Protein AF-A0A7X8DLG1-F1 (afdb_monomer_lite)

Sequence (93 aa):
MAAKNCPETPRQKMIAMLYLVLTAMLALNVSKDILDAFIVVNDTMEQTNVNFTNKIDNSYFMFQAAAEKQDKVVPFYEKALDDHLQKLTTNLE

Secondary structure (DSSP, 8-state):
---------HHHHHHHHHHHHHHHHHHHT--HHHHHHHHHHHHHHHHHHHHHHHHHHHHHHHHHHHHTT-TTTHHHHHHHHHHHHHHHHTT--

Foldseek 3Di:
DDPPCDPQDVVNVVVVVVVVVVVVVVVVPPDVVVVVVVVVVVVVVVVVVVVVVVVLVVVLVVLVVVVVVDVVSVVVSVVSVVVVVVVVVVVVD

Radius of gyration: 28.54 Å; chains: 1; bounding box: 61×36×66 Å

pLDDT: mean 78.44, std 12.24, range [44.19, 93.94]

Structure (mmCIF, N/CA/C/O backbone):
data_AF-A0A7X8DLG1-F1
#
_entry.id   AF-A0A7X8DLG1-F1
#
loop_
_atom_site.group_PDB
_atom_site.id
_atom_site.type_symbol
_atom_site.label_atom_id
_atom_site.label_alt_id
_atom_site.label_comp_id
_atom_site.label_asym_id
_atom_site.label_entity_id
_atom_site.label_seq_id
_atom_site.pdbx_PDB_ins_code
_atom_site.Cartn_x
_atom_site.Cartn_y
_atom_site.Cartn_z
_atom_site.occupancy
_atom_site.B_iso_or_equiv
_atom_site.auth_seq_id
_atom_site.auth_comp_id
_atom_site.auth_asym_id
_atom_site.auth_atom_id
_atom_site.pdbx_PDB_model_num
ATOM 1 N N . MET A 1 1 ? 37.347 27.401 -10.608 1.00 45.66 1 MET A N 1
ATOM 2 C CA . MET A 1 1 ? 37.779 27.049 -11.978 1.00 45.66 1 MET A CA 1
ATOM 3 C C . MET A 1 1 ? 36.557 26.525 -12.706 1.00 45.66 1 MET A C 1
ATOM 5 O O . MET A 1 1 ? 36.047 25.480 -12.330 1.00 45.66 1 MET A O 1
ATOM 9 N N . ALA A 1 2 ? 36.010 27.323 -13.622 1.00 44.19 2 ALA A N 1
ATOM 10 C CA . ALA A 1 2 ? 34.786 26.995 -14.341 1.00 44.19 2 ALA A CA 1
ATOM 11 C C . ALA A 1 2 ? 35.032 25.780 -15.244 1.00 44.19 2 ALA A C 1
ATOM 13 O O . ALA A 1 2 ? 35.959 25.798 -16.057 1.00 44.19 2 ALA A O 1
ATOM 14 N N . ALA A 1 3 ? 34.223 24.732 -15.084 1.00 51.25 3 ALA A N 1
ATOM 15 C CA . ALA A 1 3 ? 34.173 23.621 -16.017 1.00 51.25 3 ALA A CA 1
ATOM 16 C C . ALA A 1 3 ? 33.736 24.180 -17.376 1.00 51.25 3 ALA A C 1
ATOM 18 O O . ALA A 1 3 ? 32.577 24.519 -17.601 1.00 51.25 3 ALA A O 1
ATOM 19 N N . LYS A 1 4 ? 34.718 24.377 -18.253 1.00 57.78 4 LYS A N 1
ATOM 20 C CA . LYS A 1 4 ? 34.526 24.750 -19.647 1.00 57.78 4 LYS A CA 1
ATOM 21 C C . LYS A 1 4 ? 33.617 23.686 -20.266 1.00 57.78 4 LYS A C 1
ATOM 23 O O . LYS A 1 4 ? 34.001 22.521 -20.294 1.00 57.78 4 LYS A O 1
ATOM 28 N N . ASN A 1 5 ? 32.428 24.084 -20.724 1.00 63.12 5 ASN A N 1
ATOM 29 C CA . ASN A 1 5 ? 31.552 23.256 -21.552 1.00 63.12 5 ASN A CA 1
ATOM 30 C C . ASN A 1 5 ? 32.315 22.912 -22.841 1.00 63.12 5 ASN A C 1
ATOM 32 O O . ASN A 1 5 ? 32.276 23.652 -23.824 1.00 63.12 5 ASN A O 1
ATOM 36 N N . CYS A 1 6 ? 33.088 21.828 -22.812 1.00 61.78 6 CYS A N 1
ATOM 37 C CA . CYS A 1 6 ? 33.621 21.225 -24.019 1.00 61.78 6 CYS A CA 1
ATOM 38 C C . CYS A 1 6 ? 32.427 20.640 -24.783 1.00 61.78 6 CYS A C 1
ATOM 40 O O . CYS A 1 6 ? 31.660 19.886 -24.185 1.00 61.78 6 CYS A O 1
ATOM 42 N N . PRO A 1 7 ? 32.226 20.991 -26.064 1.00 65.62 7 PRO A N 1
ATOM 43 C CA . PRO A 1 7 ? 31.155 20.403 -26.852 1.00 65.62 7 PRO A CA 1
ATOM 44 C C . PRO A 1 7 ? 31.338 18.884 -26.874 1.00 65.62 7 PRO A C 1
ATOM 46 O O . PRO A 1 7 ? 32.386 18.394 -27.299 1.00 65.62 7 PRO A O 1
ATOM 49 N N . GLU A 1 8 ? 30.331 18.164 -26.371 1.00 66.56 8 GLU A N 1
ATOM 50 C CA . GLU A 1 8 ? 30.234 16.705 -26.433 1.00 66.56 8 GLU A CA 1
ATOM 51 C C . GLU A 1 8 ? 30.612 16.255 -27.843 1.00 66.56 8 GLU A C 1
ATOM 53 O O . GLU A 1 8 ? 29.982 16.651 -28.833 1.00 66.56 8 GLU A O 1
ATOM 58 N N . THR A 1 9 ? 31.678 15.462 -27.954 1.00 82.81 9 THR A N 1
ATOM 59 C CA . THR A 1 9 ? 32.097 14.973 -29.268 1.00 82.81 9 THR A CA 1
ATOM 60 C C . THR A 1 9 ? 30.953 14.145 -29.867 1.00 82.81 9 THR A C 1
ATOM 62 O O . THR A 1 9 ? 30.249 13.454 -29.124 1.00 82.81 9 THR A O 1
ATOM 65 N N . PRO A 1 10 ? 30.749 14.144 -31.198 1.00 80.31 10 PRO A N 1
ATOM 66 C CA . PRO A 1 10 ? 29.673 13.370 -31.827 1.00 80.31 10 PRO A CA 1
ATOM 67 C C . PRO A 1 10 ? 29.641 11.899 -31.379 1.00 80.31 10 PRO A C 1
ATOM 69 O O . PRO A 1 10 ? 28.576 11.308 -31.224 1.00 80.31 10 PRO A O 1
ATOM 72 N N . ARG A 1 11 ? 30.815 11.338 -31.067 1.00 80.38 11 ARG A N 1
ATOM 73 C CA . ARG A 1 11 ? 30.982 10.007 -30.483 1.00 80.38 11 ARG A CA 1
ATOM 74 C C . ARG A 1 11 ? 30.417 9.881 -29.062 1.00 80.38 11 ARG A C 1
ATOM 76 O O . ARG A 1 11 ? 29.739 8.897 -28.791 1.00 80.38 11 ARG A O 1
ATOM 83 N N . GLN A 1 12 ? 30.674 10.835 -28.165 1.00 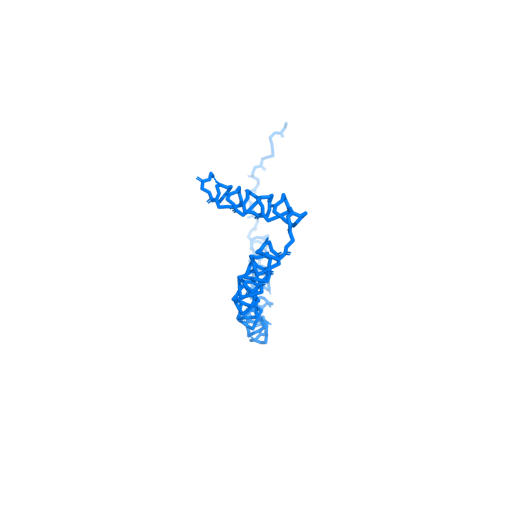81.31 12 GLN A N 1
ATOM 84 C CA . GLN A 1 12 ? 30.092 10.826 -26.814 1.00 81.31 12 GLN A CA 1
ATOM 85 C C . GLN A 1 12 ? 28.568 10.948 -26.869 1.00 81.31 12 GLN A C 1
ATOM 87 O O . GLN A 1 12 ? 27.877 10.173 -26.213 1.00 81.31 12 GLN A O 1
ATOM 92 N N . LYS A 1 13 ? 28.040 11.791 -27.764 1.00 82.06 13 LYS A N 1
ATOM 93 C CA . LYS A 1 13 ? 26.595 11.900 -28.001 1.00 82.06 13 LYS A CA 1
ATOM 94 C C . LYS A 1 13 ? 25.980 10.586 -28.495 1.00 82.06 13 LYS A C 1
ATOM 96 O O . LYS A 1 13 ? 24.907 10.204 -28.035 1.00 82.06 13 LYS A O 1
ATOM 101 N N . MET A 1 14 ? 26.653 9.871 -29.399 1.00 87.31 14 MET A N 1
ATOM 102 C CA . MET A 1 14 ? 26.193 8.553 -29.857 1.00 87.31 14 MET A CA 1
ATOM 103 C C . MET A 1 14 ? 26.221 7.503 -28.744 1.00 87.31 14 MET A C 1
ATOM 105 O O . MET A 1 14 ? 25.272 6.737 -28.608 1.00 87.31 14 MET A O 1
ATOM 109 N N . ILE A 1 15 ? 27.276 7.486 -27.927 1.00 87.62 15 ILE A N 1
ATOM 110 C CA . ILE A 1 15 ? 27.391 6.573 -26.785 1.00 87.62 15 ILE A CA 1
ATOM 111 C C . ILE A 1 15 ? 26.290 6.868 -25.755 1.00 87.62 15 ILE A C 1
ATOM 113 O O . ILE A 1 15 ? 25.611 5.948 -25.307 1.00 87.62 15 ILE A O 1
ATOM 117 N N . ALA A 1 16 ? 26.050 8.142 -25.438 1.00 87.81 16 ALA A N 1
ATOM 118 C CA . ALA A 1 16 ? 24.993 8.563 -24.522 1.00 87.81 16 ALA A CA 1
ATOM 119 C C . ALA A 1 16 ? 23.593 8.186 -25.036 1.00 87.81 16 ALA A C 1
ATOM 121 O O . ALA A 1 16 ? 22.785 7.650 -24.277 1.00 87.81 16 ALA A O 1
ATOM 122 N N . MET A 1 17 ? 23.314 8.388 -26.330 1.00 86.12 17 MET A N 1
ATOM 123 C CA . MET A 1 17 ? 22.041 7.957 -26.919 1.00 86.12 17 MET A CA 1
ATOM 124 C C . MET A 1 17 ? 21.876 6.434 -26.891 1.00 86.12 17 MET A C 1
ATOM 126 O O . MET A 1 17 ? 20.774 5.956 -26.645 1.00 86.12 17 MET A O 1
ATOM 130 N N . LEU A 1 18 ? 22.950 5.663 -27.069 1.00 88.31 18 LEU A N 1
ATOM 131 C CA . LEU A 1 18 ? 22.892 4.203 -26.997 1.00 88.31 18 LEU A CA 1
ATOM 132 C C . LEU A 1 18 ? 22.573 3.705 -25.581 1.00 88.31 18 LEU A C 1
ATOM 134 O O . LEU A 1 18 ? 21.757 2.799 -25.436 1.00 88.31 18 LEU A O 1
ATOM 138 N N . TYR A 1 19 ? 23.140 4.323 -24.541 1.00 90.62 19 TYR A N 1
ATOM 139 C CA . TYR A 1 19 ? 22.774 4.016 -23.153 1.00 90.62 19 TYR A CA 1
ATOM 140 C C . TYR A 1 19 ? 21.311 4.347 -22.850 1.00 90.62 19 TYR A C 1
ATOM 142 O O . TYR A 1 19 ? 20.640 3.558 -22.186 1.00 90.62 19 TYR A O 1
ATOM 150 N N . LEU A 1 20 ? 20.789 5.466 -23.365 1.00 86.44 20 LEU A N 1
ATOM 151 C CA . LEU A 1 20 ? 19.370 5.800 -23.220 1.00 86.44 20 LEU A CA 1
ATOM 152 C C . LEU A 1 20 ? 18.467 4.798 -23.943 1.00 86.44 20 LEU A C 1
ATOM 154 O O . LEU A 1 20 ? 17.479 4.358 -23.366 1.00 86.44 20 LEU A O 1
ATOM 158 N N . VAL A 1 21 ? 18.823 4.382 -25.160 1.00 85.62 21 VAL A N 1
ATOM 159 C CA . VAL A 1 21 ? 18.065 3.369 -25.911 1.00 85.62 21 VAL A CA 1
ATOM 160 C C . VAL A 1 21 ? 18.118 2.011 -25.213 1.00 85.62 21 VAL A C 1
ATOM 162 O O . VAL A 1 21 ? 17.085 1.366 -25.081 1.00 85.62 21 VAL A O 1
ATOM 165 N N . LEU A 1 22 ? 19.281 1.589 -24.713 1.00 87.62 22 LEU A N 1
ATOM 166 C CA . LEU A 1 22 ? 19.427 0.336 -23.968 1.00 87.62 22 LEU A CA 1
ATOM 167 C C . LEU A 1 22 ? 18.607 0.351 -22.670 1.00 87.62 22 LEU A C 1
ATOM 169 O O . LEU A 1 22 ? 17.894 -0.606 -22.381 1.00 87.62 22 LEU A O 1
ATOM 173 N N . THR A 1 23 ? 18.666 1.451 -21.916 1.00 84.88 23 THR A N 1
ATOM 174 C CA . THR A 1 23 ? 17.885 1.628 -20.681 1.00 84.88 23 THR A CA 1
ATOM 175 C C . THR A 1 23 ? 16.389 1.632 -20.987 1.00 84.88 23 THR A C 1
ATOM 177 O O . THR A 1 23 ? 15.619 0.982 -20.288 1.00 84.88 23 THR A O 1
ATOM 180 N N . ALA A 1 24 ? 15.977 2.292 -22.073 1.00 82.75 24 ALA A N 1
ATOM 181 C CA . ALA A 1 24 ? 14.596 2.284 -22.538 1.00 82.75 24 ALA A CA 1
ATOM 182 C C . ALA A 1 24 ? 14.146 0.891 -23.004 1.00 82.75 24 ALA A C 1
ATOM 184 O O . ALA A 1 24 ? 13.033 0.494 -22.691 1.00 82.75 24 ALA A O 1
ATOM 185 N N . MET A 1 25 ? 14.989 0.114 -23.692 1.00 84.44 25 MET A N 1
ATOM 186 C CA . MET A 1 25 ? 14.668 -1.265 -24.084 1.00 84.44 25 MET A CA 1
ATOM 187 C C . MET A 1 25 ? 14.522 -2.196 -22.877 1.00 84.44 25 MET A C 1
ATOM 189 O O . MET A 1 25 ? 13.622 -3.031 -22.868 1.00 84.44 25 MET A O 1
ATOM 193 N N . LEU A 1 26 ? 15.364 -2.042 -21.851 1.00 79.50 26 LEU A N 1
ATOM 194 C CA . LEU A 1 26 ? 15.229 -2.785 -20.594 1.00 79.50 26 LEU A CA 1
ATOM 195 C C . LEU A 1 26 ? 13.972 -2.365 -19.819 1.00 79.50 26 LEU A C 1
ATOM 197 O O . LEU A 1 26 ? 13.275 -3.221 -19.286 1.00 79.50 26 LEU A O 1
ATOM 201 N N . ALA A 1 27 ? 13.639 -1.072 -19.810 1.00 79.50 27 ALA A N 1
ATOM 202 C CA . ALA A 1 27 ? 12.431 -0.547 -19.171 1.00 79.50 27 ALA A CA 1
ATOM 203 C C . ALA A 1 27 ? 11.136 -0.903 -19.928 1.00 79.50 27 ALA A C 1
ATOM 205 O O . ALA A 1 27 ? 10.103 -1.131 -19.309 1.00 79.50 27 ALA A O 1
ATOM 206 N N . LEU A 1 28 ? 11.175 -1.007 -21.260 1.00 78.25 28 LEU A N 1
ATOM 207 C CA . LEU A 1 28 ? 10.063 -1.516 -22.076 1.00 78.25 28 LEU A CA 1
ATOM 208 C C . LEU A 1 28 ? 9.829 -3.016 -21.869 1.00 78.25 28 LEU A C 1
ATOM 210 O O . LEU A 1 28 ? 8.756 -3.517 -22.192 1.00 78.25 28 LEU A O 1
ATOM 214 N N . ASN A 1 29 ? 10.821 -3.721 -21.324 1.00 76.12 29 ASN A N 1
ATOM 215 C CA . ASN A 1 29 ? 10.722 -5.121 -20.931 1.00 76.12 29 ASN A CA 1
ATOM 216 C C . ASN A 1 29 ? 10.304 -5.285 -19.455 1.00 76.12 29 ASN A C 1
ATOM 218 O O . ASN A 1 29 ? 10.550 -6.326 -18.848 1.00 76.12 29 ASN A O 1
ATOM 222 N N . VAL A 1 30 ? 9.679 -4.265 -18.851 1.00 70.31 30 VAL A N 1
ATOM 223 C CA . VAL A 1 30 ? 8.931 -4.451 -17.601 1.00 70.31 30 VAL A CA 1
ATOM 224 C C . VAL A 1 30 ? 7.780 -5.411 -17.905 1.00 70.31 30 VAL A C 1
ATOM 226 O O . VAL A 1 30 ? 6.888 -5.096 -18.695 1.00 70.31 30 VAL A O 1
ATOM 229 N N . SER A 1 31 ? 7.842 -6.611 -17.319 1.00 74.88 31 SER A N 1
ATOM 230 C CA . SER A 1 31 ? 6.827 -7.645 -17.530 1.00 74.88 31 SER A CA 1
ATOM 231 C C . SER A 1 31 ? 5.451 -7.126 -17.118 1.00 74.88 31 SER A C 1
ATOM 233 O O . SER A 1 31 ? 5.328 -6.443 -16.097 1.00 74.88 31 SER A O 1
ATOM 235 N N . LYS A 1 32 ? 4.411 -7.482 -17.881 1.00 76.31 32 LYS A N 1
ATOM 236 C CA . LYS A 1 32 ? 3.008 -7.169 -17.547 1.00 76.31 32 LYS A CA 1
ATOM 237 C C . LYS A 1 32 ? 2.653 -7.611 -16.125 1.00 76.31 32 LYS A C 1
ATOM 239 O O . LYS A 1 32 ? 1.938 -6.897 -15.436 1.00 76.31 32 LYS A O 1
ATOM 244 N N . ASP A 1 33 ? 3.284 -8.686 -15.659 1.00 78.06 33 ASP A N 1
ATOM 245 C CA . ASP A 1 33 ? 3.142 -9.221 -14.304 1.00 78.06 33 ASP A CA 1
ATOM 246 C C . ASP A 1 33 ? 3.429 -8.185 -13.205 1.00 78.06 33 ASP A C 1
ATOM 248 O O . ASP A 1 33 ? 2.814 -8.222 -12.144 1.00 78.06 33 ASP A O 1
ATOM 252 N N . ILE A 1 34 ? 4.352 -7.244 -13.440 1.00 83.38 34 ILE A N 1
ATOM 253 C CA . ILE A 1 34 ? 4.677 -6.193 -12.467 1.00 83.38 34 ILE A CA 1
ATOM 254 C C . ILE A 1 34 ? 3.533 -5.176 -12.388 1.00 83.38 34 ILE A C 1
ATOM 256 O O . ILE A 1 34 ? 3.164 -4.763 -11.292 1.00 83.38 34 ILE A O 1
ATOM 260 N N . LEU A 1 35 ? 2.945 -4.793 -13.526 1.00 84.00 35 LEU A N 1
ATOM 261 C CA . LEU A 1 35 ? 1.788 -3.890 -13.564 1.00 84.00 35 LEU A CA 1
ATOM 262 C C . LEU A 1 35 ? 0.551 -4.548 -12.945 1.00 84.00 35 LEU A C 1
ATOM 264 O O . LEU A 1 35 ? -0.140 -3.915 -12.149 1.00 84.00 35 LEU A O 1
ATOM 268 N N . ASP A 1 36 ? 0.326 -5.825 -13.241 1.00 86.19 36 ASP A N 1
ATOM 269 C CA . ASP A 1 36 ? -0.769 -6.598 -12.658 1.00 86.19 36 ASP A CA 1
ATOM 270 C C . ASP A 1 36 ? -0.595 -6.738 -11.137 1.00 86.19 36 ASP A C 1
ATOM 272 O O . ASP A 1 36 ? -1.549 -6.553 -10.381 1.00 86.19 36 ASP A O 1
ATOM 276 N N . ALA A 1 37 ? 0.634 -6.959 -10.656 1.00 87.56 37 ALA A N 1
ATOM 277 C CA . ALA A 1 37 ? 0.931 -6.9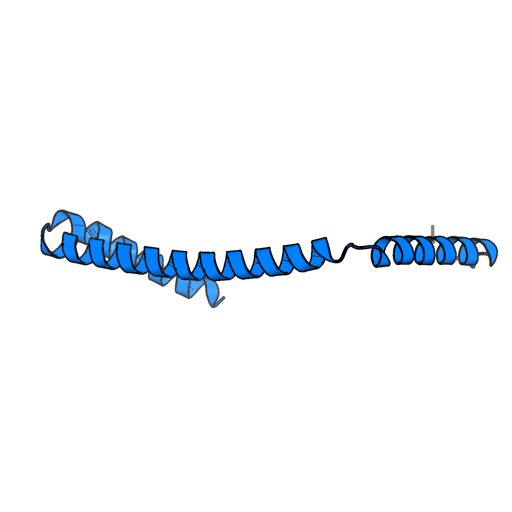74 -9.226 1.00 87.56 37 ALA A CA 1
ATOM 278 C C . ALA A 1 37 ? 0.642 -5.623 -8.551 1.00 87.56 37 ALA A C 1
ATOM 280 O O . ALA A 1 37 ? 0.120 -5.609 -7.439 1.00 87.56 37 ALA A O 1
ATOM 281 N N . PHE A 1 38 ? 0.925 -4.490 -9.202 1.00 88.19 38 PHE A N 1
ATOM 282 C CA . PHE A 1 38 ? 0.581 -3.171 -8.657 1.00 88.19 38 PHE A CA 1
ATOM 283 C C . PHE A 1 38 ? -0.931 -2.953 -8.538 1.00 88.19 38 PHE A C 1
ATOM 285 O O . PHE A 1 38 ? -1.374 -2.383 -7.541 1.00 88.19 38 PHE A O 1
ATOM 292 N N . ILE A 1 39 ? -1.720 -3.432 -9.504 1.00 89.50 39 ILE A N 1
ATOM 293 C CA . ILE A 1 39 ? -3.189 -3.373 -9.442 1.00 89.50 39 ILE A CA 1
ATOM 294 C C . ILE A 1 39 ? -3.695 -4.216 -8.270 1.00 89.50 39 ILE A C 1
ATOM 296 O O . ILE A 1 39 ? -4.435 -3.716 -7.429 1.00 89.50 39 ILE A O 1
ATOM 300 N N . VAL A 1 40 ? -3.216 -5.458 -8.146 1.00 93.00 40 VAL A N 1
ATOM 301 C CA . VAL A 1 40 ? -3.576 -6.334 -7.021 1.00 93.00 40 VAL A CA 1
ATOM 302 C C . VAL A 1 40 ? -3.192 -5.699 -5.685 1.00 93.00 40 VAL A C 1
ATOM 304 O O . VAL A 1 40 ? -3.981 -5.721 -4.745 1.00 93.00 40 VAL A O 1
ATOM 307 N N . VAL A 1 41 ? -2.010 -5.089 -5.581 1.00 93.50 41 VAL A N 1
ATOM 308 C CA . VAL A 1 41 ? -1.602 -4.380 -4.362 1.00 93.50 41 VAL A CA 1
ATOM 309 C C . VAL A 1 41 ? -2.562 -3.232 -4.059 1.00 93.50 41 VAL A C 1
ATOM 311 O O . VAL A 1 41 ? -3.016 -3.131 -2.922 1.00 93.50 41 VAL A O 1
ATOM 314 N N . ASN A 1 42 ? -2.928 -2.410 -5.043 1.00 93.19 42 ASN A N 1
ATOM 315 C CA . ASN A 1 42 ? -3.890 -1.329 -4.835 1.00 93.19 42 ASN A CA 1
ATOM 316 C C . ASN A 1 42 ? -5.245 -1.853 -4.335 1.00 93.19 42 ASN A C 1
ATOM 318 O O . ASN A 1 42 ? -5.743 -1.382 -3.314 1.00 93.19 42 ASN A O 1
ATOM 322 N N . ASP A 1 43 ? -5.787 -2.882 -4.983 1.00 93.94 43 ASP A N 1
ATOM 323 C CA . ASP A 1 43 ? -7.072 -3.477 -4.608 1.00 93.94 43 ASP A CA 1
ATOM 324 C C . ASP A 1 43 ? -7.017 -4.085 -3.201 1.00 93.94 43 ASP A C 1
ATOM 326 O O . ASP A 1 43 ? -7.945 -3.935 -2.405 1.00 93.94 43 ASP A O 1
ATOM 330 N N . THR A 1 44 ? -5.903 -4.733 -2.843 1.00 92.94 44 THR A N 1
ATOM 331 C CA . THR A 1 44 ? -5.713 -5.262 -1.483 1.00 92.94 44 THR A CA 1
ATOM 332 C C . THR A 1 44 ? -5.593 -4.154 -0.441 1.00 92.94 44 THR A C 1
ATOM 334 O O . THR A 1 44 ? -6.071 -4.332 0.679 1.00 92.94 44 THR A O 1
ATOM 337 N N . MET A 1 45 ? -5.006 -3.003 -0.781 1.00 93.31 45 MET A N 1
ATOM 338 C CA . MET A 1 45 ? -4.924 -1.844 0.113 1.00 93.31 45 MET A CA 1
ATOM 339 C C . MET A 1 45 ? -6.292 -1.187 0.293 1.00 93.31 45 MET A C 1
ATOM 341 O O . MET A 1 45 ? -6.671 -0.872 1.420 1.00 93.31 45 MET A O 1
ATOM 345 N N . GLU A 1 46 ? -7.075 -1.054 -0.778 1.00 93.31 46 GLU A N 1
ATOM 346 C CA . GLU A 1 46 ? -8.450 -0.555 -0.709 1.00 93.31 46 GLU A CA 1
ATOM 347 C C . GLU A 1 46 ? -9.336 -1.485 0.132 1.00 93.31 46 GLU A C 1
ATOM 349 O O . GLU A 1 46 ? -9.995 -1.040 1.074 1.00 93.31 46 GLU A O 1
ATOM 354 N N . GLN A 1 47 ? -9.273 -2.798 -0.109 1.00 93.94 47 GLN A N 1
ATOM 355 C CA . GLN A 1 47 ? -9.963 -3.786 0.723 1.00 93.94 47 GLN A CA 1
ATOM 356 C C . GLN A 1 47 ? -9.478 -3.755 2.172 1.00 93.94 47 GLN A C 1
ATOM 358 O O . GLN A 1 47 ? -10.281 -3.918 3.092 1.00 93.94 47 GLN A O 1
ATOM 363 N N . THR A 1 48 ? -8.180 -3.552 2.407 1.00 92.44 48 THR A N 1
ATOM 364 C CA . THR A 1 48 ? -7.636 -3.427 3.763 1.00 92.44 48 THR A CA 1
ATOM 365 C C . THR A 1 48 ? -8.218 -2.206 4.456 1.00 92.44 48 THR A C 1
ATOM 367 O O . THR A 1 48 ? -8.672 -2.346 5.587 1.00 92.44 48 THR A O 1
ATOM 370 N N . ASN A 1 49 ? -8.301 -1.057 3.784 1.00 90.44 49 ASN A N 1
ATOM 371 C CA . ASN A 1 49 ? -8.921 0.149 4.334 1.00 90.44 49 ASN A CA 1
ATOM 372 C C . ASN A 1 49 ? -10.390 -0.086 4.698 1.00 90.44 49 ASN A C 1
ATOM 374 O O . ASN A 1 49 ? -10.779 0.191 5.829 1.00 90.44 49 ASN A O 1
ATOM 378 N N . VAL A 1 50 ? -11.184 -0.682 3.802 1.00 92.19 50 VAL A N 1
ATOM 379 C CA . VAL A 1 50 ? -12.594 -1.014 4.080 1.00 92.19 50 VAL A CA 1
ATOM 380 C C . VAL A 1 50 ? -12.718 -1.955 5.280 1.00 92.19 50 VAL A C 1
ATOM 382 O O . VAL A 1 50 ? -13.515 -1.722 6.189 1.00 92.19 50 VAL A O 1
ATOM 385 N N . ASN A 1 51 ? -11.902 -3.010 5.328 1.00 92.31 51 ASN A N 1
ATOM 386 C CA . ASN A 1 51 ? -11.888 -3.942 6.455 1.00 92.31 51 ASN A CA 1
ATOM 387 C C . ASN A 1 51 ? -11.435 -3.277 7.760 1.00 92.31 51 ASN A C 1
ATOM 389 O O . ASN A 1 51 ? -11.923 -3.639 8.832 1.00 92.31 51 ASN A O 1
ATOM 393 N N . PHE A 1 52 ? -10.507 -2.325 7.688 1.00 90.44 52 PHE A N 1
ATOM 394 C CA . PHE A 1 52 ? -10.018 -1.587 8.844 1.00 90.44 52 PHE A CA 1
ATOM 395 C C . PHE A 1 52 ? -11.106 -0.665 9.394 1.00 90.44 52 PHE A C 1
ATOM 397 O O . PHE A 1 52 ? -11.386 -0.737 10.587 1.00 90.44 52 PHE A O 1
ATOM 404 N N . THR A 1 53 ? -11.795 0.092 8.535 1.00 88.12 53 THR A N 1
ATOM 405 C CA . THR A 1 53 ? -12.959 0.909 8.913 1.00 88.12 53 THR A CA 1
ATOM 406 C C . THR A 1 53 ? -14.045 0.053 9.559 1.00 88.12 53 THR A C 1
ATOM 408 O O . THR A 1 53 ? -14.439 0.319 10.689 1.00 88.12 53 THR A O 1
ATOM 411 N N . ASN A 1 54 ? -14.425 -1.068 8.938 1.00 90.88 54 ASN A N 1
ATOM 412 C CA . ASN A 1 54 ? -15.419 -1.980 9.513 1.00 90.88 54 ASN A CA 1
ATOM 413 C C . ASN A 1 54 ? -14.995 -2.543 10.882 1.00 90.88 54 ASN A C 1
ATOM 415 O O . ASN A 1 54 ? -15.826 -2.728 11.772 1.00 90.88 54 ASN A O 1
ATOM 419 N N . LYS A 1 55 ? -13.708 -2.862 11.077 1.00 88.88 55 LYS A N 1
ATOM 420 C CA . LYS A 1 55 ? -13.191 -3.329 12.376 1.00 88.88 55 LYS A CA 1
ATOM 421 C C . LYS A 1 55 ? -13.197 -2.230 13.430 1.00 88.88 55 LYS A C 1
ATOM 423 O O . LYS A 1 55 ? -13.472 -2.522 14.595 1.00 88.88 55 LYS A O 1
ATOM 428 N N . ILE A 1 56 ? -12.875 -1.005 13.034 1.00 87.81 56 ILE A N 1
ATOM 429 C CA . IL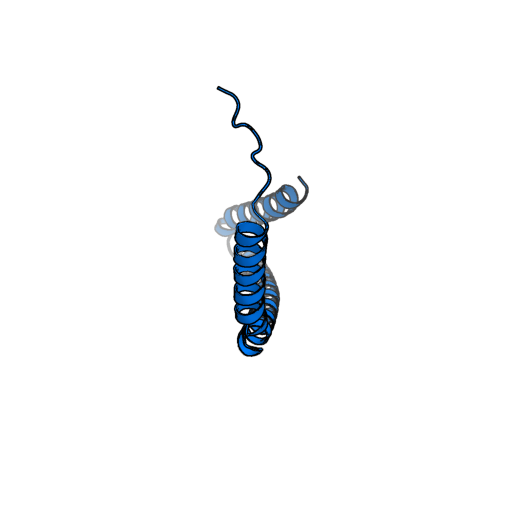E A 1 56 ? -12.932 0.169 13.898 1.00 87.81 56 ILE A CA 1
ATOM 430 C C . ILE A 1 56 ? -14.375 0.387 14.363 1.00 87.81 56 ILE A C 1
ATOM 432 O O . ILE A 1 56 ? -14.612 0.407 15.570 1.00 87.81 56 ILE A O 1
ATOM 436 N N . ASP A 1 57 ? -15.337 0.426 13.441 1.00 87.06 57 ASP A N 1
ATOM 437 C CA . ASP A 1 57 ? -16.759 0.623 13.749 1.00 87.06 57 ASP A CA 1
ATOM 438 C C . ASP A 1 57 ? -17.294 -0.463 14.689 1.00 87.06 57 ASP A C 1
ATOM 440 O O . ASP A 1 57 ? -17.918 -0.171 15.710 1.00 87.06 57 ASP A O 1
ATOM 444 N N . ASN A 1 58 ? -16.974 -1.730 14.405 1.00 89.56 58 ASN A N 1
ATOM 445 C CA . ASN A 1 58 ? -17.335 -2.841 15.285 1.00 89.56 58 ASN A CA 1
ATOM 446 C C . ASN A 1 58 ? -16.687 -2.723 16.671 1.00 89.56 58 ASN A C 1
ATOM 448 O O . ASN A 1 58 ? -17.317 -3.055 17.673 1.00 89.56 58 ASN A O 1
ATOM 452 N N . SER A 1 59 ? -15.441 -2.253 16.754 1.00 85.75 59 SER A N 1
ATOM 453 C CA . SER A 1 59 ? -14.772 -2.062 18.044 1.00 85.75 59 SER A CA 1
ATOM 454 C C . SER A 1 59 ? -15.461 -0.966 18.853 1.00 85.75 59 SER A C 1
ATOM 456 O O . SER A 1 59 ? -15.750 -1.185 20.027 1.00 85.75 59 SER A O 1
ATOM 458 N N . TYR A 1 60 ? -15.802 0.168 18.233 1.00 84.44 60 TYR A N 1
ATOM 459 C CA . TYR A 1 60 ? -16.562 1.235 18.890 1.00 84.44 60 TYR A CA 1
ATOM 460 C C . TYR A 1 60 ? -17.941 0.769 19.352 1.00 84.44 60 TYR A C 1
ATOM 462 O O . TYR A 1 60 ? -18.311 1.043 20.492 1.00 84.44 60 TYR A O 1
ATOM 470 N N . PHE A 1 61 ? -18.661 0.001 18.531 1.00 85.62 61 PHE A N 1
ATOM 471 C CA . PHE A 1 61 ? -19.937 -0.598 18.923 1.00 85.62 61 PHE A CA 1
ATOM 472 C C . PHE A 1 61 ? -19.796 -1.497 20.163 1.00 85.62 61 PHE A C 1
ATOM 474 O O . PHE A 1 61 ? -20.580 -1.401 21.108 1.00 85.62 61 PHE A O 1
ATOM 481 N N . MET A 1 62 ? -18.758 -2.336 20.208 1.00 84.31 62 MET A N 1
ATOM 482 C CA . MET A 1 62 ? -18.486 -3.202 21.360 1.00 84.31 62 MET A CA 1
ATOM 483 C C . MET A 1 62 ? -18.089 -2.401 22.607 1.00 84.31 62 MET A C 1
ATOM 485 O O . MET A 1 62 ? -18.499 -2.756 23.713 1.00 84.31 62 MET A O 1
ATOM 489 N N . PHE A 1 63 ? -17.334 -1.311 22.447 1.00 82.31 63 PHE A N 1
ATOM 490 C CA . PHE A 1 63 ? -17.006 -0.409 23.552 1.00 82.31 63 PHE A CA 1
ATOM 491 C C . PHE A 1 63 ? -18.236 0.333 24.079 1.00 82.31 63 PHE A C 1
ATOM 493 O O . PHE A 1 63 ? -18.389 0.422 25.295 1.00 82.31 63 PHE A O 1
ATOM 500 N N . GLN A 1 64 ? -19.140 0.788 23.209 1.00 80.50 64 GLN A N 1
ATOM 501 C CA . GLN A 1 64 ? -20.409 1.399 23.611 1.00 80.50 64 GLN A CA 1
ATOM 502 C C . GLN A 1 64 ? -21.264 0.408 24.414 1.00 80.50 64 GLN A C 1
ATOM 504 O O . GLN A 1 64 ? -21.683 0.707 25.531 1.00 80.50 64 GLN A O 1
ATOM 509 N N . ALA A 1 65 ? -21.435 -0.815 23.904 1.00 82.62 65 ALA A N 1
ATOM 510 C CA . ALA A 1 65 ? -22.184 -1.869 24.588 1.00 82.62 65 ALA A CA 1
ATOM 511 C C . ALA A 1 65 ? -21.554 -2.292 25.933 1.00 82.62 65 ALA A C 1
ATOM 513 O O . ALA A 1 65 ? -22.249 -2.790 26.824 1.00 82.62 65 ALA A O 1
ATOM 514 N N . ALA A 1 66 ? -20.236 -2.136 26.089 1.00 79.94 66 ALA A N 1
ATOM 515 C CA . ALA A 1 66 ? -19.528 -2.382 27.343 1.00 79.94 66 ALA A CA 1
ATOM 516 C C . ALA A 1 66 ? -19.634 -1.200 28.323 1.00 79.94 66 ALA A C 1
ATOM 518 O O . ALA A 1 66 ? -19.766 -1.430 29.527 1.00 79.94 66 ALA A O 1
ATOM 519 N N . ALA A 1 67 ? -19.628 0.039 27.825 1.00 77.00 67 ALA A N 1
ATOM 520 C CA . ALA A 1 67 ? -19.808 1.253 28.621 1.00 77.00 67 ALA A CA 1
ATOM 521 C C . ALA A 1 67 ? -21.195 1.309 29.280 1.00 77.00 67 ALA A C 1
ATOM 523 O O . ALA A 1 67 ? -21.297 1.678 30.444 1.00 77.00 67 ALA A O 1
ATOM 524 N N . GLU A 1 68 ? -22.242 0.834 28.598 1.00 75.00 68 GLU A N 1
ATOM 525 C CA . GLU A 1 68 ? -23.593 0.716 29.174 1.00 75.00 68 GLU A CA 1
ATOM 526 C C . GLU A 1 68 ? -23.677 -0.275 30.350 1.00 75.00 68 GLU A C 1
ATOM 528 O O . GLU A 1 68 ? -24.582 -0.189 31.178 1.00 75.00 68 GLU A O 1
ATOM 533 N N . LYS A 1 69 ? -2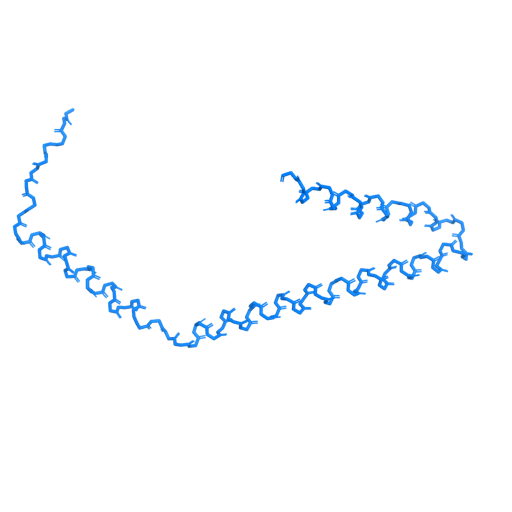2.746 -1.236 30.434 1.00 75.06 69 LYS A N 1
ATOM 534 C CA . LYS A 1 69 ? -22.758 -2.308 31.445 1.00 75.06 69 LYS A CA 1
ATOM 535 C C . LYS A 1 69 ? -21.813 -2.057 32.619 1.00 75.06 69 LYS A C 1
ATOM 537 O O . LYS A 1 69 ? -22.019 -2.644 33.681 1.00 75.06 69 LYS A O 1
ATOM 542 N N . GLN A 1 70 ? -20.756 -1.262 32.441 1.00 71.19 70 GLN A N 1
ATOM 543 C CA . GLN A 1 70 ? -19.748 -0.994 33.471 1.00 71.19 70 GLN A CA 1
ATOM 544 C C . GLN A 1 70 ? -19.230 0.450 33.415 1.00 71.19 70 GLN A C 1
ATOM 546 O O . GLN A 1 70 ? -18.535 0.829 32.473 1.00 71.19 70 GLN A O 1
ATOM 551 N N . ASP A 1 71 ? -19.408 1.189 34.518 1.00 68.38 71 ASP A N 1
ATOM 552 C CA . ASP A 1 71 ? -18.923 2.575 34.692 1.00 68.38 71 ASP A CA 1
ATOM 553 C C . ASP A 1 71 ? -17.408 2.742 34.483 1.00 68.38 71 ASP A C 1
ATOM 555 O O . ASP A 1 71 ? -16.926 3.812 34.123 1.00 68.38 71 ASP A O 1
ATOM 559 N N . LYS A 1 72 ? -16.619 1.678 34.677 1.00 73.38 72 LYS A N 1
ATOM 560 C CA . LYS A 1 72 ? -15.156 1.721 34.511 1.00 73.38 72 LYS A CA 1
ATOM 561 C C . LYS A 1 72 ? -14.706 1.798 33.051 1.00 73.38 72 LYS A C 1
ATOM 563 O O . LYS A 1 72 ? -13.546 2.114 32.812 1.00 73.38 72 LYS A O 1
ATOM 568 N N . VAL A 1 73 ? -15.581 1.480 32.094 1.00 72.56 73 VAL A N 1
ATOM 569 C CA . VAL A 1 73 ? -15.265 1.449 30.654 1.00 72.56 73 VAL A CA 1
ATOM 570 C C . VAL A 1 73 ? -15.515 2.810 29.994 1.00 72.56 73 VAL A C 1
ATOM 572 O O . VAL A 1 73 ? -14.885 3.126 28.988 1.00 72.56 73 VAL A O 1
ATOM 575 N N . VAL A 1 74 ? -16.344 3.654 30.615 1.00 69.38 74 VAL A N 1
ATOM 576 C CA . VAL A 1 74 ? -16.646 5.031 30.190 1.00 69.38 74 VAL A CA 1
ATOM 577 C C . VAL A 1 74 ? -15.386 5.872 29.904 1.00 69.38 74 VAL A C 1
ATOM 579 O O . VAL A 1 74 ? -15.279 6.378 28.787 1.00 69.38 74 VAL A O 1
ATOM 582 N N . PRO A 1 75 ? -14.368 5.955 30.791 1.00 78.06 75 PRO A N 1
ATOM 583 C CA . PRO A 1 75 ? -13.168 6.756 30.511 1.00 78.06 75 PRO A CA 1
ATOM 584 C C . PRO A 1 75 ? -12.315 6.212 29.352 1.00 78.06 75 PRO A C 1
ATOM 586 O O . PRO A 1 75 ? -11.584 6.961 28.707 1.00 78.06 75 PRO A O 1
ATOM 589 N N . PHE A 1 76 ? -12.388 4.908 29.066 1.00 76.75 76 PHE A N 1
ATOM 590 C CA . PHE A 1 76 ? -11.684 4.315 27.925 1.00 76.75 76 PHE A CA 1
ATOM 591 C C . PHE A 1 76 ? -12.420 4.577 26.609 1.00 76.75 76 PHE A C 1
ATOM 593 O O . PHE A 1 76 ? -11.774 4.754 25.579 1.00 76.75 76 PHE A O 1
ATOM 600 N N . TYR A 1 77 ? -13.753 4.636 26.650 1.00 73.25 77 TYR A N 1
ATOM 601 C CA . TYR A 1 77 ? -14.584 4.990 25.504 1.00 73.25 77 TYR A CA 1
ATOM 602 C C . TYR A 1 77 ? -14.418 6.464 25.111 1.00 73.25 77 TYR A C 1
ATOM 604 O O . TYR A 1 77 ? -14.194 6.755 23.939 1.00 73.25 77 TYR A O 1
ATOM 612 N N . GLU A 1 78 ? -14.423 7.380 26.085 1.00 76.62 78 GLU A N 1
ATOM 613 C CA . GLU A 1 78 ? -14.181 8.812 25.849 1.00 76.62 78 GLU A CA 1
ATOM 614 C C . GLU A 1 78 ? -12.809 9.057 25.210 1.00 76.62 78 GLU A C 1
ATOM 616 O O . GLU A 1 78 ? -12.708 9.728 24.185 1.00 76.62 78 GLU A O 1
ATOM 621 N N . LYS A 1 79 ? -11.756 8.410 25.728 1.00 80.19 79 LYS A N 1
ATOM 622 C CA . LYS A 1 79 ? -10.414 8.512 25.143 1.00 80.19 79 LYS A CA 1
ATOM 623 C C . LYS A 1 79 ? -10.347 7.977 23.707 1.00 80.19 79 LYS A C 1
ATOM 625 O O . LYS A 1 79 ? -9.650 8.540 22.868 1.00 80.19 79 LYS A O 1
ATOM 630 N N . ALA A 1 80 ? -11.063 6.892 23.414 1.00 75.94 80 ALA A N 1
ATOM 631 C CA . ALA A 1 80 ? -11.104 6.320 22.073 1.00 75.94 80 ALA A CA 1
ATOM 632 C C . ALA A 1 80 ? -11.841 7.224 21.066 1.00 75.94 80 ALA A C 1
ATOM 634 O O . ALA A 1 80 ? -11.516 7.186 19.877 1.00 75.94 80 ALA A O 1
ATOM 635 N N . LEU A 1 81 ? -12.813 8.025 21.519 1.00 76.44 81 LEU A N 1
ATOM 636 C CA . LEU A 1 81 ? -13.493 9.036 20.703 1.00 76.44 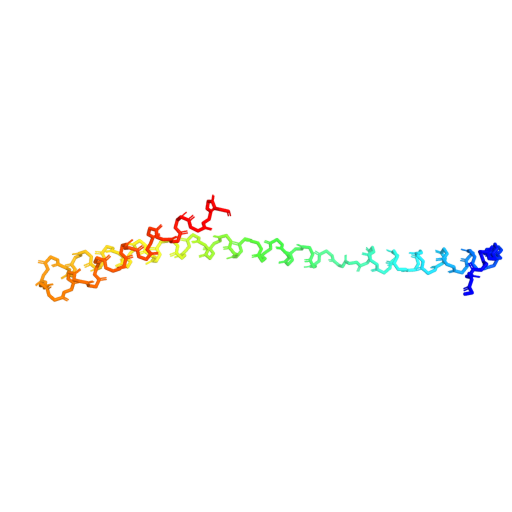81 LEU A CA 1
ATOM 637 C C . LEU A 1 81 ? -12.592 10.248 20.434 1.00 76.44 81 LEU A C 1
ATOM 639 O O . LEU A 1 81 ? -12.505 10.694 19.291 1.00 76.44 81 LEU A O 1
ATOM 643 N N . ASP A 1 82 ? -11.869 10.734 21.442 1.00 75.19 82 ASP A N 1
ATOM 644 C CA . ASP A 1 82 ? -10.934 11.855 21.280 1.00 75.19 82 ASP A CA 1
ATOM 645 C C . ASP A 1 82 ? -9.795 11.522 20.302 1.00 75.19 82 ASP A C 1
ATOM 647 O O . ASP A 1 82 ? -9.502 12.306 19.394 1.00 75.19 82 ASP A O 1
ATOM 651 N N . ASP A 1 83 ? -9.206 10.326 20.407 1.00 73.00 83 ASP A N 1
ATOM 652 C CA . ASP A 1 83 ? -8.170 9.854 19.476 1.00 73.00 83 ASP A CA 1
ATOM 653 C C . ASP A 1 83 ? -8.702 9.722 18.034 1.00 73.00 83 ASP A C 1
ATOM 655 O O . ASP A 1 83 ? -7.961 9.926 17.068 1.00 73.00 83 ASP A O 1
ATOM 659 N N . HIS A 1 84 ? -9.986 9.388 17.860 1.00 70.19 84 HIS A N 1
ATOM 660 C CA . HIS A 1 84 ? -10.627 9.350 16.543 1.00 70.19 84 HIS A CA 1
ATOM 661 C C . HIS A 1 84 ? -10.753 10.753 15.944 1.00 70.19 84 HIS A C 1
ATOM 663 O O . HIS A 1 84 ? -10.408 10.970 14.781 1.00 70.19 84 HIS A O 1
ATOM 669 N N . LEU A 1 85 ? -11.220 11.715 16.745 1.00 65.75 85 LEU A N 1
ATOM 670 C CA . LEU A 1 85 ? -11.391 13.105 16.325 1.00 65.75 85 LEU A CA 1
ATOM 671 C C . LEU A 1 85 ? -10.052 13.750 15.948 1.00 65.75 85 LEU A C 1
ATOM 673 O O . LEU A 1 85 ? -9.977 14.422 14.921 1.00 65.75 85 LEU A O 1
ATOM 677 N N . GLN A 1 86 ? -8.976 13.479 16.693 1.00 65.62 86 GLN A N 1
ATOM 678 C CA . GLN A 1 86 ? -7.643 13.989 16.354 1.00 65.62 86 GLN A CA 1
ATOM 679 C C . GLN A 1 86 ? -7.135 13.479 15.000 1.00 65.62 86 GLN A C 1
ATOM 681 O O . GLN A 1 86 ? -6.586 14.256 14.217 1.00 65.62 86 GLN A O 1
ATOM 686 N N . LYS A 1 87 ? -7.367 12.199 14.678 1.00 66.56 87 LYS A N 1
ATOM 687 C CA . LYS A 1 87 ? -6.985 11.626 13.375 1.00 66.56 87 LYS A CA 1
ATOM 688 C C . LYS A 1 87 ? -7.747 12.246 12.205 1.00 66.56 87 LYS A C 1
ATOM 690 O O . LYS A 1 87 ? -7.216 12.295 11.101 1.00 66.56 87 LYS A O 1
ATOM 695 N N . LEU A 1 88 ? -8.975 12.720 12.416 1.00 61.09 88 LEU A N 1
ATOM 696 C CA . LEU A 1 88 ? -9.713 13.477 11.399 1.00 61.09 88 LEU A CA 1
ATOM 697 C C . LEU A 1 88 ? -9.127 14.878 11.193 1.00 61.09 88 LEU A C 1
ATOM 699 O O . LEU A 1 88 ? -9.080 15.347 10.060 1.00 61.09 88 LEU A O 1
ATOM 703 N N . T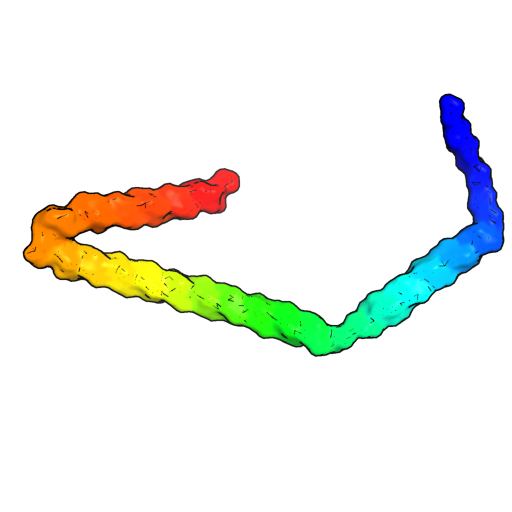HR A 1 89 ? -8.646 15.525 12.256 1.00 57.81 89 THR A N 1
ATOM 704 C CA . THR A 1 89 ? -8.085 16.882 12.170 1.00 57.81 89 THR A CA 1
ATOM 705 C C . THR A 1 89 ? -6.691 16.934 11.544 1.00 57.81 89 THR A C 1
ATOM 707 O O . THR A 1 89 ? -6.399 17.880 10.825 1.00 57.81 89 THR A O 1
ATOM 710 N N . THR A 1 90 ? -5.853 15.907 11.725 1.00 57.34 90 THR A N 1
ATOM 711 C CA . THR A 1 90 ? -4.492 15.864 11.154 1.00 57.34 90 THR A CA 1
ATOM 712 C C . THR A 1 90 ? -4.444 15.632 9.643 1.00 57.34 90 THR A C 1
ATOM 714 O O . THR A 1 90 ? -3.397 15.825 9.040 1.00 57.34 90 THR A O 1
ATOM 717 N N . ASN A 1 91 ? -5.553 15.225 9.020 1.00 54.91 91 ASN A N 1
ATOM 718 C CA . ASN A 1 91 ? -5.651 15.074 7.564 1.00 54.91 91 ASN A CA 1
ATOM 719 C C . ASN A 1 91 ? -6.146 16.355 6.854 1.00 54.91 91 ASN A C 1
ATOM 721 O O . ASN A 1 91 ? -6.308 16.339 5.635 1.00 54.91 91 ASN A O 1
ATOM 725 N N . LEU A 1 92 ? -6.435 17.431 7.602 1.00 47.22 92 LEU A N 1
ATOM 726 C CA . LEU A 1 92 ? -6.905 18.724 7.081 1.00 47.22 92 LEU A CA 1
ATOM 727 C C . LEU A 1 92 ? -5.850 19.851 7.135 1.00 47.22 92 LEU A C 1
ATOM 729 O O . LEU A 1 92 ? -6.178 20.982 6.775 1.00 47.22 92 LEU A O 1
ATOM 733 N N . GLU A 1 93 ? -4.611 19.555 7.540 1.00 44.53 93 GLU A N 1
ATOM 734 C CA . GLU A 1 93 ? -3.457 20.472 7.464 1.00 44.53 93 GLU A CA 1
ATOM 735 C C . GLU A 1 93 ? -2.483 20.082 6.344 1.00 44.53 93 GLU A C 1
ATOM 737 O O . GLU A 1 93 ? -2.262 18.865 6.138 1.00 44.53 93 GLU A O 1
#